Protein AF-A0A4U0VRL5-F1 (afdb_monomer)

Nearest PDB structures (foldseek):
  7ane-assembly1_Ap  TM=1.870E-01  e=1.472E+00  Leishmani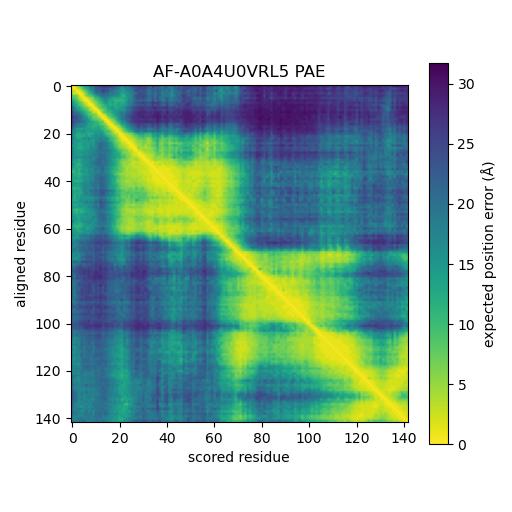a major
  6vjm-assembly1_B  TM=2.472E-01  e=7.284E+00  Homo sapiens

Secondary structure (DSSP, 8-state):
------------SS------PPP----SSGGGSPPHHHHHHHHT--TTTSPPEEETTTEEE------TTT----PPPPSSSPPPTT-GGGHHHHHHHHHH---HHHHHHHHHHHHHHH--EEEEEEEEE-TTS-EEEEEEE-

Organism: NCBI:txid329884

Foldseek 3Di:
DFAPFDQDDDPDPDDDDRDRDHDDQDAPDPVQDDDPVLVVQLQAQAPPPHDWDQRPRRGTGHHDPPCVPPDQDLDQDDPDDDDDPPPPVCVVVVVVSSVVRDPVVSVVVVVVVVVVVVKDWDFPDDWDQDPVRDTDTDTDID

Mean predicted aligned error: 15.64 Å

Structure (mmCIF, N/CA/C/O backbone):
data_AF-A0A4U0VRL5-F1
#
_entry.id   AF-A0A4U0VRL5-F1
#
loop_
_atom_site.group_PDB
_atom_site.id
_atom_site.type_symbol
_atom_site.label_atom_id
_atom_site.label_alt_id
_atom_site.label_comp_id
_atom_site.label_asym_id
_atom_site.label_entity_id
_atom_site.label_seq_id
_atom_site.pdbx_PDB_ins_code
_atom_site.Cartn_x
_atom_site.Cartn_y
_atom_site.Cartn_z
_atom_site.occupancy
_atom_site.B_iso_or_equiv
_atom_site.auth_seq_id
_atom_site.auth_comp_id
_atom_site.auth_asym_id
_atom_site.auth_atom_id
_atom_site.pdbx_PDB_model_num
ATOM 1 N N . MET A 1 1 ? -3.059 -5.326 -6.714 1.00 31.64 1 MET A N 1
ATOM 2 C CA . MET A 1 1 ? -1.958 -4.883 -7.601 1.00 31.64 1 MET A CA 1
ATOM 3 C C . MET A 1 1 ? -0.950 -6.023 -7.577 1.00 31.64 1 MET A C 1
ATOM 5 O O . MET A 1 1 ? -0.416 -6.271 -6.508 1.00 31.64 1 MET A O 1
ATOM 9 N N . ALA A 1 2 ? -0.830 -6.815 -8.650 1.00 28.00 2 ALA A N 1
ATOM 10 C CA . ALA A 1 2 ? 0.029 -8.007 -8.652 1.00 28.00 2 ALA A CA 1
ATOM 11 C C . ALA A 1 2 ? 1.508 -7.614 -8.628 1.00 28.00 2 ALA A C 1
ATOM 13 O O . ALA A 1 2 ? 1.923 -6.719 -9.365 1.00 28.00 2 ALA A O 1
ATOM 14 N N . ASN A 1 3 ? 2.282 -8.289 -7.786 1.00 41.19 3 ASN A N 1
ATOM 15 C CA . ASN A 1 3 ? 3.714 -8.090 -7.649 1.00 41.19 3 ASN A CA 1
ATOM 16 C C . ASN A 1 3 ? 4.480 -9.232 -8.328 1.00 41.19 3 ASN A C 1
ATOM 18 O O . ASN A 1 3 ? 4.130 -10.401 -8.181 1.00 41.19 3 ASN A O 1
ATOM 22 N N . TYR A 1 4 ? 5.543 -8.875 -9.043 1.00 35.38 4 TYR A N 1
ATOM 23 C CA . TYR A 1 4 ? 6.435 -9.769 -9.784 1.00 35.38 4 TYR A CA 1
ATOM 24 C C . TYR A 1 4 ? 7.767 -9.981 -9.036 1.00 35.38 4 TYR A C 1
ATOM 26 O O . TYR A 1 4 ? 8.827 -10.107 -9.647 1.00 35.38 4 TYR A O 1
ATOM 34 N N . ASN A 1 5 ? 7.749 -9.990 -7.700 1.00 40.47 5 ASN A N 1
ATOM 35 C CA . ASN A 1 5 ? 8.963 -10.130 -6.898 1.00 40.47 5 ASN A CA 1
ATOM 36 C C . ASN A 1 5 ? 9.436 -11.589 -6.837 1.00 40.47 5 ASN A C 1
ATOM 38 O O . ASN A 1 5 ? 9.060 -12.355 -5.952 1.00 40.47 5 ASN A O 1
ATOM 42 N N . GLY A 1 6 ? 10.320 -11.960 -7.764 1.00 36.22 6 GLY A N 1
ATOM 43 C CA . GLY A 1 6 ? 11.215 -13.099 -7.580 1.00 36.22 6 GLY A CA 1
ATOM 44 C C . GLY A 1 6 ? 12.271 -12.771 -6.521 1.00 36.22 6 GLY A C 1
ATOM 45 O O . GLY A 1 6 ? 12.970 -11.764 -6.628 1.00 36.22 6 GLY A O 1
ATOM 46 N N . THR A 1 7 ? 12.397 -13.608 -5.493 1.00 34.91 7 THR A N 1
ATOM 47 C CA . THR A 1 7 ? 13.474 -13.514 -4.500 1.00 34.91 7 THR A CA 1
ATOM 48 C C . THR A 1 7 ? 14.751 -14.081 -5.118 1.00 34.91 7 THR A C 1
ATOM 50 O O . THR A 1 7 ? 14.839 -15.277 -5.377 1.00 34.91 7 THR A O 1
ATOM 53 N N . THR A 1 8 ? 15.753 -13.239 -5.374 1.00 38.28 8 THR A N 1
ATOM 54 C CA . THR A 1 8 ? 17.119 -13.693 -5.674 1.00 38.28 8 THR A CA 1
ATOM 55 C C . THR A 1 8 ? 18.035 -13.259 -4.542 1.00 38.28 8 THR A C 1
ATOM 57 O O . THR A 1 8 ? 18.150 -12.076 -4.230 1.00 38.28 8 THR A O 1
ATOM 60 N N . THR A 1 9 ? 18.682 -14.232 -3.909 1.00 32.00 9 THR A N 1
ATOM 61 C CA . THR A 1 9 ? 19.753 -14.016 -2.940 1.00 32.00 9 THR A CA 1
ATOM 62 C C . THR A 1 9 ? 20.989 -13.511 -3.676 1.00 32.00 9 THR A C 1
ATOM 64 O O . THR A 1 9 ? 21.687 -14.270 -4.346 1.00 32.00 9 THR A O 1
ATOM 67 N N . LEU A 1 10 ? 21.283 -12.218 -3.543 1.00 39.72 10 LEU A N 1
ATOM 68 C CA . LEU A 1 10 ? 22.599 -11.693 -3.889 1.00 39.72 10 LEU A CA 1
ATOM 69 C C . LEU A 1 10 ? 23.602 -12.213 -2.854 1.00 39.72 10 LEU A C 1
ATOM 71 O O . LEU A 1 10 ? 23.437 -12.020 -1.649 1.00 39.72 10 LEU A O 1
ATOM 75 N N . LYS A 1 11 ? 24.634 -12.915 -3.325 1.00 32.81 11 LYS A N 1
ATOM 76 C CA . LYS A 1 11 ? 25.762 -13.333 -2.495 1.00 32.81 11 LYS A CA 1
ATOM 77 C C . LYS A 1 11 ? 26.599 -12.084 -2.190 1.00 32.81 11 LYS A C 1
ATOM 79 O O . LYS A 1 11 ? 27.326 -11.610 -3.057 1.00 32.81 11 LYS A O 1
ATOM 84 N N . SER A 1 12 ? 26.440 -11.524 -0.993 1.00 39.44 12 SER A N 1
ATOM 85 C CA . SER A 1 12 ? 27.208 -10.360 -0.537 1.00 39.44 12 SER A CA 1
ATOM 86 C C . SER A 1 12 ? 28.545 -10.786 0.065 1.00 39.44 12 SER A C 1
ATOM 88 O O . SER A 1 12 ? 28.567 -11.424 1.114 1.00 39.44 12 SER A O 1
ATOM 90 N N . ASP A 1 13 ? 29.649 -10.323 -0.523 1.00 37.16 13 ASP A N 1
ATOM 91 C CA . ASP A 1 13 ? 30.975 -10.303 0.119 1.00 37.16 13 ASP A CA 1
ATOM 92 C C . ASP A 1 13 ? 31.141 -9.115 1.095 1.00 37.16 13 ASP A C 1
ATOM 94 O O . ASP A 1 13 ? 32.240 -8.797 1.539 1.00 37.16 13 ASP A O 1
ATOM 98 N N . CYS A 1 14 ? 30.053 -8.444 1.480 1.00 33.12 14 CYS A N 1
ATOM 99 C CA . CYS A 1 14 ? 30.074 -7.435 2.533 1.00 33.12 14 CYS A CA 1
ATOM 100 C C . CYS A 1 14 ? 28.701 -7.379 3.212 1.00 33.12 14 CYS A C 1
ATOM 102 O O . CYS A 1 14 ? 27.745 -6.960 2.574 1.00 33.12 14 CYS A O 1
ATOM 104 N N . GLY A 1 15 ? 28.620 -7.848 4.467 1.00 33.38 15 GLY A N 1
ATOM 105 C CA . GLY A 1 15 ? 27.516 -7.643 5.421 1.00 33.38 15 GLY A CA 1
ATOM 106 C C . GLY A 1 15 ? 26.098 -7.961 4.925 1.00 33.38 15 GLY A C 1
ATOM 107 O O . GLY A 1 15 ? 25.538 -7.247 4.104 1.00 33.38 15 GLY A O 1
ATOM 108 N N . ALA A 1 16 ? 25.473 -9.000 5.480 1.00 36.03 16 ALA A N 1
ATOM 109 C CA . ALA A 1 16 ? 24.115 -9.432 5.146 1.00 36.03 16 ALA A CA 1
ATOM 110 C C . ALA A 1 16 ? 23.050 -8.319 5.301 1.00 36.03 16 ALA A C 1
ATOM 112 O O . ALA A 1 16 ? 22.454 -8.148 6.360 1.00 36.03 16 ALA A O 1
ATOM 113 N N . LEU A 1 17 ? 22.780 -7.598 4.214 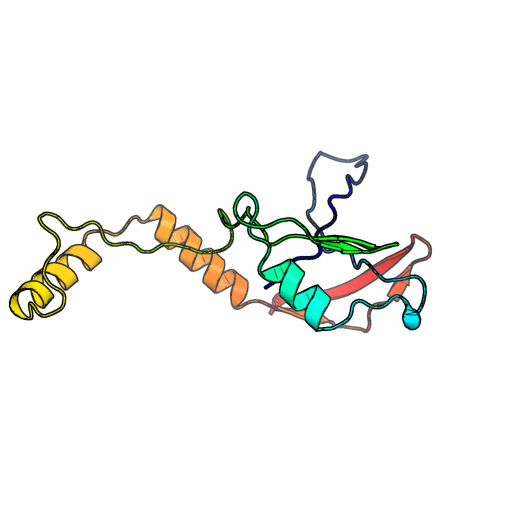1.00 35.25 17 LEU A N 1
ATOM 114 C CA . LEU A 1 17 ? 21.558 -6.835 3.980 1.00 35.25 17 LEU A CA 1
ATOM 115 C C . LEU A 1 17 ? 20.915 -7.404 2.714 1.00 35.25 17 LEU A C 1
ATOM 117 O O . LEU A 1 17 ? 21.339 -7.118 1.596 1.00 35.25 17 LEU A O 1
ATOM 121 N N . THR A 1 18 ? 19.909 -8.259 2.886 1.00 37.00 18 THR A N 1
ATOM 122 C CA . THR A 1 18 ? 19.050 -8.742 1.798 1.00 37.00 18 THR A CA 1
ATOM 123 C C . THR A 1 18 ? 18.246 -7.569 1.246 1.00 37.00 18 THR A C 1
ATOM 125 O O . THR A 1 18 ? 17.255 -7.151 1.841 1.00 37.00 18 THR A O 1
ATOM 128 N N . TYR A 1 19 ? 18.681 -7.014 0.117 1.00 37.97 19 TYR A N 1
ATOM 129 C CA . TYR A 1 19 ? 17.920 -6.005 -0.612 1.00 37.97 19 TYR A CA 1
ATOM 130 C C . TYR A 1 19 ? 16.829 -6.694 -1.439 1.00 37.97 19 TYR A C 1
ATOM 132 O O . TYR A 1 19 ? 17.124 -7.461 -2.356 1.00 37.97 19 TYR A O 1
ATOM 140 N N . VAL A 1 20 ? 15.564 -6.442 -1.103 1.00 43.53 20 VAL A N 1
ATOM 141 C CA . VAL A 1 20 ? 14.407 -6.910 -1.879 1.00 43.53 20 VAL A CA 1
ATOM 142 C C . VAL A 1 20 ? 14.226 -5.953 -3.058 1.00 43.53 20 VAL A C 1
ATOM 144 O O . VAL A 1 20 ? 13.692 -4.859 -2.902 1.00 43.53 20 VAL A O 1
ATOM 147 N N . GLY A 1 21 ? 14.744 -6.335 -4.225 1.00 44.06 21 GLY A N 1
ATOM 148 C CA . GLY A 1 21 ? 14.599 -5.580 -5.471 1.00 44.06 21 GLY A CA 1
ATOM 149 C C . GLY A 1 21 ? 13.440 -6.081 -6.337 1.00 44.06 21 GLY A C 1
ATOM 150 O O . GLY A 1 21 ? 12.976 -7.210 -6.182 1.00 44.06 21 GLY A O 1
ATOM 151 N N . TYR A 1 22 ? 13.005 -5.252 -7.286 1.00 43.72 22 TYR A N 1
ATOM 152 C CA . TYR A 1 22 ? 12.075 -5.672 -8.335 1.00 43.72 22 TYR A CA 1
ATOM 153 C C . TYR A 1 22 ? 12.826 -6.472 -9.405 1.00 43.72 22 TYR A C 1
ATOM 155 O O . TYR A 1 22 ? 13.800 -5.980 -9.977 1.00 43.72 22 TYR A O 1
ATOM 163 N N . THR A 1 23 ? 12.352 -7.682 -9.707 1.00 46.94 23 THR A N 1
ATOM 164 C CA . THR A 1 23 ? 12.878 -8.501 -10.808 1.00 46.94 23 THR A CA 1
ATOM 165 C C . THR A 1 23 ? 11.914 -8.416 -11.987 1.00 46.94 23 THR A C 1
ATOM 167 O O . THR A 1 23 ? 10.761 -8.824 -11.884 1.00 46.94 23 THR A O 1
ATOM 170 N N . SER A 1 24 ? 12.371 -7.882 -13.122 1.00 55.72 24 SER A N 1
ATOM 171 C CA . SER A 1 24 ? 11.575 -7.883 -14.353 1.00 55.72 24 SER A CA 1
ATOM 172 C C . SER A 1 24 ? 11.581 -9.287 -14.956 1.00 55.72 24 SER A C 1
ATOM 174 O O . SER A 1 24 ? 12.569 -9.707 -15.559 1.00 55.72 24 SER A O 1
ATOM 176 N N . VAL A 1 25 ? 10.490 -10.031 -14.768 1.00 61.75 25 VAL A N 1
ATOM 177 C CA . VAL A 1 25 ? 10.284 -11.325 -15.428 1.00 61.75 25 VAL A CA 1
ATOM 178 C C . VAL A 1 25 ? 9.771 -11.050 -16.836 1.00 61.75 25 VAL A C 1
ATOM 180 O O . VAL A 1 25 ? 8.599 -10.723 -17.026 1.00 61.75 25 VAL A O 1
ATOM 183 N N . ARG A 1 26 ? 10.662 -11.142 -17.826 1.00 65.06 26 ARG A N 1
ATOM 184 C CA . ARG A 1 26 ? 10.325 -10.905 -19.231 1.00 65.06 26 ARG A CA 1
ATOM 185 C C . ARG A 1 26 ? 10.259 -12.229 -20.001 1.00 65.06 26 ARG A C 1
ATOM 187 O O . ARG A 1 26 ? 11.206 -13.007 -19.907 1.00 65.06 26 ARG A O 1
ATOM 194 N N . PRO A 1 27 ? 9.189 -12.484 -20.776 1.00 67.75 27 PRO A N 1
ATOM 195 C CA . PRO A 1 27 ? 9.155 -13.624 -21.683 1.00 67.75 27 PRO A CA 1
ATOM 196 C C . PRO A 1 27 ? 10.232 -13.510 -22.771 1.00 67.75 27 PRO A C 1
ATOM 198 O O . PRO A 1 27 ? 10.571 -12.407 -23.200 1.00 67.75 27 PRO A O 1
ATOM 201 N N . GLU A 1 28 ? 10.714 -14.651 -23.272 1.00 70.38 28 GLU A N 1
ATOM 202 C CA . GLU A 1 28 ? 11.741 -14.707 -24.328 1.00 70.38 28 GLU A CA 1
ATOM 203 C C . GLU A 1 28 ? 11.274 -14.142 -25.685 1.00 70.38 28 GLU A C 1
ATOM 205 O O . GLU A 1 28 ? 12.097 -13.829 -26.544 1.00 70.38 28 GLU A O 1
ATOM 210 N N . GLY A 1 29 ? 9.964 -13.962 -25.885 1.00 72.31 29 GLY A N 1
ATOM 211 C CA . GLY A 1 29 ? 9.408 -13.394 -27.111 1.00 72.31 29 GLY A CA 1
ATOM 212 C C . GLY A 1 29 ? 8.001 -12.807 -26.938 1.00 72.31 29 GLY A C 1
ATOM 213 O O . GLY A 1 29 ? 7.313 -13.129 -25.969 1.00 72.31 29 GLY A O 1
ATOM 214 N N . PRO A 1 30 ? 7.543 -11.970 -27.889 1.00 70.56 30 PRO A N 1
ATOM 215 C CA . PRO A 1 30 ? 6.257 -11.263 -27.814 1.00 70.56 30 PRO A CA 1
ATOM 216 C C . PRO A 1 30 ? 5.041 -12.201 -27.836 1.00 70.56 30 PRO A C 1
ATOM 218 O O . PRO A 1 30 ? 3.986 -11.873 -27.310 1.00 70.56 30 PRO A O 1
ATOM 221 N N . THR A 1 31 ? 5.179 -13.398 -28.409 1.00 73.56 31 THR A N 1
ATOM 222 C CA . THR A 1 31 ? 4.135 -14.439 -28.401 1.00 73.56 31 THR A CA 1
ATOM 223 C C . THR A 1 31 ? 4.002 -15.150 -27.057 1.00 73.56 31 THR A C 1
ATOM 225 O O . THR A 1 31 ? 3.037 -15.875 -26.841 1.00 73.56 31 THR A O 1
ATOM 228 N N . SER A 1 32 ? 4.986 -14.970 -26.180 1.00 72.56 32 SER A N 1
ATOM 229 C CA . SER A 1 32 ? 5.033 -15.564 -24.847 1.00 72.56 32 SER A CA 1
ATOM 230 C C . SER A 1 32 ? 4.596 -14.562 -23.774 1.00 72.56 32 SER A C 1
ATOM 232 O O . SER A 1 32 ? 4.699 -14.855 -22.584 1.00 72.56 32 SER A O 1
ATOM 234 N N . GLU A 1 33 ? 4.124 -13.374 -24.172 1.00 78.31 33 GLU A N 1
ATOM 235 C CA . GLU A 1 33 ? 3.553 -12.401 -23.247 1.00 78.31 33 GLU A CA 1
ATOM 236 C C . GLU A 1 33 ? 2.240 -12.916 -22.638 1.00 78.31 33 GLU A C 1
ATOM 238 O O . GLU A 1 33 ? 1.414 -13.519 -23.333 1.00 78.31 33 GLU A O 1
ATOM 243 N N . PRO A 1 34 ? 2.020 -12.685 -21.332 1.00 79.25 34 PRO A N 1
ATOM 244 C CA . PRO A 1 34 ? 0.779 -13.068 -20.686 1.00 79.25 34 PRO A CA 1
ATOM 245 C C . PRO A 1 34 ? -0.391 -12.259 -21.249 1.00 79.25 34 PRO A C 1
ATOM 247 O O . PRO A 1 34 ? -0.347 -11.035 -21.369 1.00 79.25 34 PRO A O 1
ATOM 250 N N . LEU A 1 35 ? -1.487 -12.952 -21.535 1.00 85.31 35 LEU A N 1
ATOM 251 C CA . LEU A 1 35 ? -2.744 -12.335 -21.933 1.00 85.31 35 LEU A 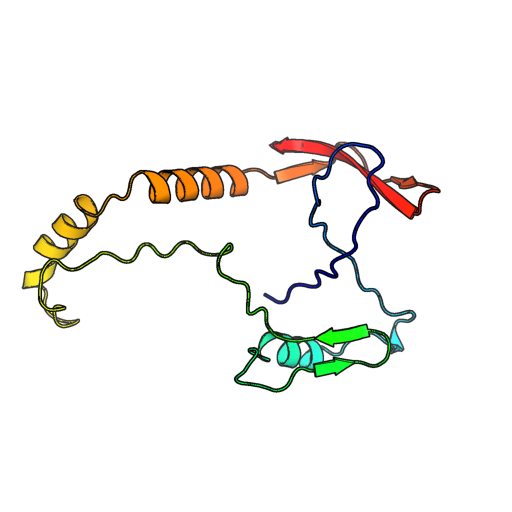CA 1
ATOM 252 C C . LEU A 1 35 ? -3.354 -11.565 -20.752 1.00 85.31 35 LEU A C 1
ATOM 254 O O . LEU A 1 35 ? -3.217 -11.953 -19.591 1.00 85.31 35 LEU A O 1
ATOM 258 N N . VAL A 1 36 ? -4.122 -10.513 -21.041 1.00 83.38 36 VAL A N 1
ATOM 259 C CA . VAL A 1 36 ? -4.755 -9.660 -20.012 1.00 83.38 36 VAL A CA 1
ATOM 260 C C . VAL A 1 36 ? -5.595 -10.471 -19.018 1.00 83.38 36 VAL A C 1
ATOM 262 O O . VAL A 1 36 ? -5.543 -10.235 -17.812 1.00 83.38 36 VAL A O 1
ATOM 265 N N . TRP A 1 37 ? -6.334 -11.476 -19.493 1.00 82.12 37 TRP A N 1
ATOM 266 C CA . TRP A 1 37 ? -7.139 -12.328 -18.614 1.00 82.12 37 TRP A CA 1
ATOM 267 C C . TRP A 1 37 ? -6.282 -13.221 -17.703 1.00 82.12 37 TRP A C 1
ATOM 269 O O . TRP A 1 37 ? -6.701 -13.531 -16.589 1.00 82.12 37 TRP A O 1
ATOM 279 N N . GLN A 1 38 ? -5.081 -13.614 -18.142 1.00 87.06 38 GLN A N 1
ATOM 280 C CA . GLN A 1 38 ? -4.140 -14.395 -17.334 1.00 87.06 38 GLN A CA 1
ATOM 281 C C . GLN A 1 38 ? -3.607 -13.541 -16.186 1.00 87.06 38 GLN A C 1
ATOM 283 O O . GLN A 1 38 ? -3.610 -13.987 -15.040 1.00 87.06 38 GLN A O 1
ATOM 288 N N . ALA A 1 39 ? -3.249 -12.288 -16.474 1.00 83.69 39 ALA A N 1
ATOM 289 C CA . ALA A 1 39 ? -2.879 -11.321 -15.446 1.00 83.69 39 ALA A CA 1
ATOM 290 C C . ALA A 1 39 ? -4.032 -11.088 -14.453 1.00 83.69 39 ALA A C 1
ATOM 292 O O . ALA A 1 39 ? -3.832 -11.176 -13.242 1.00 83.69 39 ALA A O 1
ATOM 293 N N . GLY A 1 40 ? -5.258 -10.891 -14.953 1.00 83.44 40 GLY A N 1
ATOM 294 C CA . GLY A 1 40 ? -6.453 -10.760 -14.115 1.00 83.44 40 GLY A CA 1
ATOM 295 C C . GLY A 1 40 ? -6.659 -11.966 -13.193 1.00 83.44 40 GLY A C 1
ATOM 296 O O . GLY A 1 40 ? -6.775 -11.804 -11.979 1.00 83.44 40 GLY A O 1
ATOM 297 N N . ARG A 1 41 ? -6.603 -13.189 -13.734 1.00 83.88 41 ARG A N 1
ATOM 298 C CA . ARG A 1 41 ? -6.746 -14.425 -12.947 1.00 83.88 41 ARG A CA 1
ATOM 299 C C . ARG A 1 41 ? -5.657 -14.565 -11.884 1.00 83.88 41 ARG A C 1
ATOM 301 O O . ARG A 1 41 ? -5.970 -14.963 -10.767 1.00 83.88 41 ARG A O 1
ATOM 308 N N . ALA A 1 42 ? -4.407 -14.244 -12.213 1.00 83.69 42 ALA A N 1
ATOM 309 C CA . ALA A 1 42 ? -3.307 -14.287 -11.255 1.00 83.69 42 ALA A CA 1
ATOM 310 C C . ALA A 1 42 ? -3.541 -13.328 -10.075 1.00 83.69 42 ALA A C 1
ATOM 312 O O . ALA A 1 42 ? -3.357 -13.733 -8.934 1.00 83.69 42 ALA A O 1
ATOM 313 N N . THR A 1 43 ? -4.033 -12.107 -10.326 1.00 79.19 43 THR A N 1
ATOM 314 C CA . THR A 1 43 ? -4.293 -11.104 -9.270 1.00 79.19 43 THR A CA 1
ATOM 315 C C . THR A 1 43 ? -5.424 -11.471 -8.313 1.00 79.19 43 THR A C 1
ATOM 317 O O . THR A 1 43 ? -5.498 -10.919 -7.226 1.00 79.19 43 THR A O 1
ATOM 320 N N . SER A 1 44 ? -6.333 -12.358 -8.718 1.00 83.44 44 SER A N 1
ATOM 321 C CA . SER A 1 44 ? -7.448 -12.813 -7.877 1.00 83.44 44 SER A CA 1
ATOM 322 C C . SER A 1 44 ? -7.194 -14.185 -7.256 1.00 83.44 44 SER A C 1
ATOM 324 O O . SER A 1 44 ? -8.040 -14.688 -6.519 1.00 83.44 44 SER A O 1
ATOM 326 N N . ALA A 1 45 ? -6.056 -14.820 -7.552 1.00 83.81 45 ALA A N 1
ATOM 327 C CA . ALA A 1 45 ? -5.724 -16.147 -7.056 1.00 83.81 45 ALA A CA 1
ATOM 328 C C . ALA A 1 45 ? -5.214 -16.089 -5.604 1.00 83.81 45 ALA A C 1
ATOM 330 O O . ALA A 1 45 ? -4.053 -16.392 -5.339 1.00 83.81 45 ALA A O 1
ATOM 331 N N . ALA A 1 46 ? -6.085 -15.678 -4.676 1.00 79.25 46 ALA A N 1
ATOM 332 C CA . ALA A 1 46 ? -5.810 -15.602 -3.243 1.00 79.25 46 ALA A CA 1
ATOM 333 C C . ALA A 1 46 ? -5.328 -16.963 -2.699 1.00 79.25 46 ALA A C 1
ATOM 335 O O . ALA A 1 46 ? -6.071 -17.954 -2.783 1.00 79.25 46 ALA A O 1
ATOM 336 N N . PRO A 1 47 ? -4.113 -17.044 -2.122 1.00 74.50 47 PRO A N 1
ATOM 337 C CA . PRO A 1 47 ? -3.555 -18.308 -1.661 1.00 74.50 47 PRO A CA 1
ATOM 338 C C . PRO A 1 47 ? -4.400 -18.935 -0.549 1.00 74.50 47 PRO A C 1
ATOM 340 O O . PRO A 1 47 ? -4.664 -18.317 0.481 1.00 74.50 47 PRO A O 1
ATOM 343 N N . GLY A 1 48 ? -4.807 -20.188 -0.756 1.00 76.69 48 GLY A N 1
ATOM 344 C CA . GLY A 1 48 ? -5.697 -20.926 0.149 1.00 76.69 48 GLY A CA 1
ATOM 345 C C . GLY A 1 48 ? -7.184 -20.828 -0.202 1.00 76.69 48 GLY A C 1
ATOM 346 O O . GLY A 1 48 ? -7.957 -21.641 0.294 1.00 76.69 48 GLY A O 1
ATOM 347 N N . LEU A 1 49 ? -7.576 -19.903 -1.086 1.00 82.12 49 LEU A N 1
ATOM 348 C CA . LEU A 1 49 ? -8.952 -19.775 -1.579 1.00 82.12 49 LEU A CA 1
ATOM 349 C C . LEU A 1 49 ? -9.076 -20.187 -3.053 1.00 82.12 49 LEU A C 1
ATOM 351 O O . LEU A 1 49 ? -10.035 -20.856 -3.430 1.00 82.12 49 LEU A O 1
ATOM 355 N N . PHE A 1 50 ? -8.088 -19.835 -3.881 1.00 83.81 50 PHE A N 1
ATOM 356 C CA . PHE A 1 50 ? -8.088 -20.106 -5.318 1.00 83.81 50 PHE A CA 1
ATOM 357 C C . PHE A 1 50 ? -6.769 -20.723 -5.787 1.00 83.81 50 PHE A C 1
ATOM 359 O O . PHE A 1 50 ? -5.705 -20.490 -5.216 1.00 83.81 50 PHE A O 1
ATOM 366 N N . THR A 1 51 ? -6.835 -21.519 -6.856 1.00 86.12 51 THR A N 1
ATOM 367 C CA . THR A 1 51 ? -5.662 -22.192 -7.422 1.00 86.12 51 THR A CA 1
ATOM 368 C C . THR A 1 51 ? -4.750 -21.203 -8.164 1.00 86.12 51 THR A C 1
ATOM 370 O O . THR A 1 51 ? -5.236 -20.513 -9.073 1.00 86.12 51 THR A O 1
ATOM 373 N N . PRO A 1 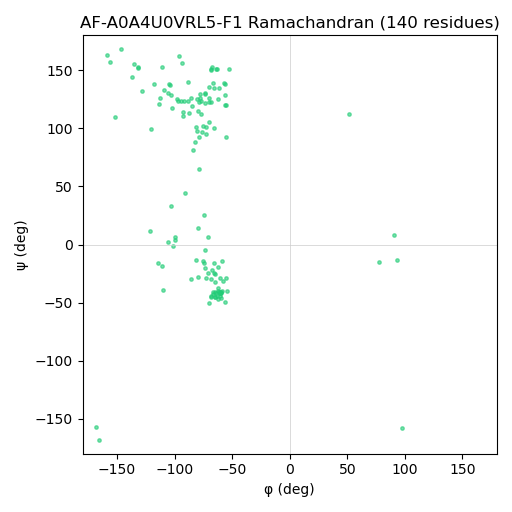52 ? -3.434 -21.195 -7.874 1.00 84.44 52 PRO A N 1
ATOM 374 C CA . PRO A 1 52 ? -2.448 -20.404 -8.608 1.00 84.44 52 PRO A CA 1
ATOM 375 C C . PRO A 1 52 ? -2.498 -20.638 -10.124 1.00 84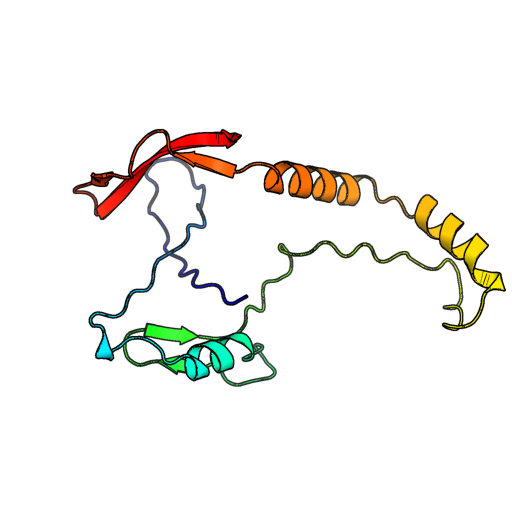.44 52 PRO A C 1
ATOM 377 O O . PRO A 1 52 ? -2.884 -21.710 -10.598 1.00 84.44 52 PRO A O 1
ATOM 380 N N . LEU A 1 53 ? -2.129 -19.625 -10.905 1.00 85.38 53 LEU A N 1
ATOM 381 C CA . LEU A 1 53 ? -2.026 -19.709 -12.358 1.00 85.38 53 LEU A CA 1
ATOM 382 C C . LEU A 1 53 ? -0.606 -20.103 -12.770 1.00 85.38 53 LEU A C 1
ATOM 384 O O . LEU A 1 53 ? 0.341 -19.395 -12.458 1.00 85.38 53 LEU A O 1
ATOM 388 N N . VAL A 1 54 ? -0.461 -21.188 -13.527 1.00 85.19 54 VAL A N 1
ATOM 389 C CA . VAL A 1 54 ? 0.830 -21.599 -14.096 1.00 85.19 54 VAL A CA 1
ATOM 390 C C . VAL A 1 54 ? 0.924 -21.118 -15.542 1.00 85.19 54 VAL A C 1
ATOM 392 O O . VAL A 1 54 ? 0.049 -21.429 -16.352 1.00 85.19 54 VAL A O 1
ATOM 395 N N . LEU A 1 55 ? 1.983 -20.375 -15.867 1.00 81.94 55 LEU A N 1
ATOM 396 C CA . LEU A 1 55 ? 2.303 -19.928 -17.220 1.00 81.94 55 LEU A CA 1
ATOM 397 C C . LEU A 1 55 ? 3.589 -20.612 -17.716 1.00 81.94 55 LEU A C 1
ATOM 399 O O . LEU A 1 55 ? 4.628 -20.513 -17.051 1.00 81.94 55 LEU A O 1
ATOM 403 N N . PRO A 1 56 ? 3.562 -21.283 -18.883 1.00 76.06 56 PRO A N 1
ATOM 404 C CA . PRO A 1 56 ? 4.762 -21.865 -19.477 1.00 76.06 56 PRO A CA 1
ATOM 405 C C . PRO A 1 56 ? 5.854 -20.808 -19.679 1.00 76.06 56 PRO A C 1
ATOM 407 O O . PRO A 1 56 ? 5.593 -19.746 -20.235 1.00 76.06 56 PRO A O 1
ATOM 410 N N . GLY A 1 57 ? 7.071 -21.083 -19.207 1.00 72.75 57 GLY A N 1
ATOM 411 C CA . GLY A 1 57 ? 8.225 -20.186 -19.355 1.00 72.75 57 GLY A CA 1
ATOM 412 C C . GLY A 1 57 ? 8.273 -18.985 -18.400 1.00 72.75 57 GLY A C 1
ATOM 413 O O . GLY A 1 57 ? 9.337 -18.398 -18.252 1.00 72.75 57 GLY A O 1
ATOM 414 N N . LEU A 1 58 ? 7.174 -18.641 -17.715 1.00 71.19 58 LEU A N 1
ATOM 415 C CA . LEU A 1 58 ? 7.139 -17.541 -16.736 1.00 71.19 58 LEU A CA 1
ATOM 416 C C . LEU A 1 58 ? 6.972 -18.014 -15.283 1.00 71.19 58 LEU A C 1
ATOM 418 O O . LEU A 1 58 ? 7.282 -17.265 -14.361 1.00 71.19 58 LEU A O 1
ATOM 422 N N . GLY A 1 59 ? 6.506 -19.248 -15.069 1.00 78.19 59 GLY A N 1
ATOM 423 C CA . GLY A 1 59 ? 6.346 -19.841 -13.740 1.00 78.19 59 GLY A CA 1
ATOM 424 C C . GLY A 1 59 ? 4.922 -19.742 -13.190 1.00 78.19 59 GLY A C 1
ATOM 425 O O . GLY A 1 59 ? 3.949 -19.649 -13.941 1.00 78.19 59 GLY A O 1
ATOM 426 N N . THR A 1 60 ? 4.793 -19.824 -11.866 1.00 80.94 60 THR A N 1
ATOM 427 C CA . THR A 1 60 ? 3.503 -19.851 -11.162 1.00 80.94 60 THR A CA 1
ATOM 428 C C . THR A 1 60 ? 3.210 -18.498 -10.524 1.00 80.94 60 THR A C 1
ATOM 430 O O . THR A 1 60 ? 4.021 -17.981 -9.762 1.00 80.94 60 THR A O 1
ATOM 433 N N . PHE A 1 61 ? 2.023 -17.963 -10.792 1.00 80.31 61 PHE A N 1
ATOM 434 C CA . PHE A 1 61 ? 1.548 -16.665 -10.330 1.00 80.31 61 PHE A CA 1
ATOM 435 C C . PHE A 1 61 ? 0.310 -16.827 -9.453 1.00 80.31 61 PHE A C 1
ATOM 437 O O . PHE A 1 61 ? -0.598 -17.599 -9.763 1.00 80.31 61 PHE A O 1
ATOM 444 N N . GLN A 1 62 ? 0.252 -16.071 -8.366 1.00 81.88 62 GLN A N 1
ATOM 445 C CA . GLN A 1 62 ? -0.890 -16.017 -7.460 1.00 81.88 62 GLN A CA 1
ATOM 446 C C . GLN A 1 62 ? -1.019 -14.612 -6.877 1.00 81.88 62 GLN A C 1
ATOM 448 O O . GLN A 1 62 ? -0.103 -13.799 -7.024 1.00 81.88 62 GLN A O 1
ATOM 453 N N . ASP A 1 63 ? -2.143 -14.337 -6.223 1.00 78.12 63 ASP A N 1
ATOM 454 C CA . ASP A 1 63 ? -2.302 -13.096 -5.479 1.00 78.12 63 ASP A CA 1
ATOM 455 C C . ASP A 1 63 ? -1.372 -13.115 -4.262 1.00 78.12 63 ASP A C 1
ATOM 457 O O . ASP A 1 63 ? -1.029 -14.169 -3.714 1.00 78.12 63 ASP A O 1
ATOM 461 N N . GLU A 1 64 ? -0.918 -11.943 -3.848 1.00 70.75 64 GLU A N 1
ATOM 462 C CA . GLU A 1 64 ? 0.005 -11.863 -2.731 1.00 70.75 64 GLU A CA 1
ATOM 463 C C . GLU A 1 64 ? -0.726 -12.053 -1.406 1.00 70.75 64 GLU A C 1
ATOM 465 O O . GLU A 1 64 ? -1.617 -11.290 -1.042 1.00 70.75 64 GLU A O 1
ATOM 470 N N . LYS A 1 65 ? -0.274 -13.046 -0.640 1.00 61.28 65 LYS A N 1
ATOM 471 C CA . LYS A 1 65 ? -0.706 -13.262 0.744 1.00 61.28 65 LYS A CA 1
ATOM 472 C C . LYS A 1 65 ? 0.001 -12.323 1.728 1.00 61.28 65 LYS A C 1
ATOM 474 O O . LYS A 1 65 ? -0.576 -11.962 2.751 1.00 61.28 65 LYS A O 1
ATOM 479 N N . ASP A 1 66 ? 1.222 -11.898 1.403 1.00 56.47 66 ASP A N 1
ATOM 480 C CA . ASP A 1 66 ? 2.034 -11.043 2.270 1.00 56.47 66 ASP A CA 1
ATOM 481 C C . ASP A 1 66 ? 1.654 -9.575 2.066 1.00 56.47 66 ASP A C 1
ATOM 483 O O . ASP A 1 66 ? 2.246 -8.807 1.299 1.00 56.47 66 ASP A O 1
ATOM 487 N N . ALA A 1 67 ? 0.573 -9.194 2.739 1.00 52.16 67 ALA A N 1
ATOM 488 C CA . ALA A 1 67 ? 0.127 -7.814 2.848 1.00 52.16 67 ALA A CA 1
ATOM 489 C C . ALA A 1 67 ? 0.403 -7.206 4.233 1.00 52.16 67 ALA A C 1
ATOM 491 O O . ALA A 1 67 ? 0.094 -6.032 4.439 1.00 52.16 67 ALA A O 1
ATOM 492 N N . GLU A 1 68 ? 1.033 -7.952 5.155 1.00 52.94 68 GLU A N 1
ATOM 493 C CA . GLU A 1 68 ? 1.319 -7.487 6.525 1.00 52.94 68 GLU A CA 1
ATOM 494 C C . GLU A 1 68 ? 2.181 -6.214 6.584 1.00 52.94 68 GLU A C 1
ATOM 496 O O . GLU A 1 68 ? 2.210 -5.539 7.609 1.00 52.94 68 GLU A O 1
ATOM 501 N N . HIS A 1 69 ? 2.815 -5.818 5.477 1.00 54.16 69 HIS A N 1
ATOM 502 C CA . HIS A 1 69 ? 3.655 -4.620 5.411 1.00 54.16 69 HIS A CA 1
ATOM 503 C C . HIS A 1 69 ? 3.214 -3.575 4.375 1.00 54.16 69 HIS A C 1
ATOM 505 O O . HIS A 1 69 ? 3.981 -2.662 4.082 1.00 54.16 69 HIS A O 1
ATOM 511 N N . ARG A 1 70 ? 2.008 -3.679 3.789 1.00 63.38 70 ARG A N 1
ATOM 512 C CA . ARG A 1 70 ? 1.575 -2.760 2.708 1.00 63.38 70 ARG A CA 1
ATOM 513 C C . ARG A 1 70 ? 0.408 -1.841 3.026 1.00 63.38 70 ARG A C 1
ATOM 515 O O . ARG A 1 70 ? 0.204 -0.876 2.295 1.00 63.38 70 ARG A O 1
ATOM 522 N N . TYR A 1 71 ? -0.351 -2.105 4.081 1.00 67.12 71 TYR A N 1
ATOM 523 C CA . TYR A 1 71 ? -1.413 -1.202 4.509 1.00 67.12 71 TYR A CA 1
ATOM 524 C C . TYR A 1 71 ? -1.416 -1.042 6.024 1.00 67.12 71 TYR A C 1
ATOM 526 O O . TYR A 1 71 ? -1.179 -1.988 6.772 1.00 67.12 71 TYR A O 1
ATOM 534 N N . PHE A 1 72 ? -1.741 0.165 6.474 1.00 74.62 72 PHE A N 1
ATOM 535 C CA . PHE A 1 72 ? -1.935 0.466 7.885 1.00 74.62 72 PHE A CA 1
ATOM 536 C C . PHE A 1 72 ? -3.428 0.414 8.210 1.00 74.62 72 PHE A C 1
ATOM 538 O O . PHE A 1 72 ? -4.226 1.109 7.582 1.00 74.62 72 PHE A O 1
ATOM 545 N N . ARG A 1 73 ? -3.825 -0.412 9.185 1.00 74.56 73 ARG A N 1
ATOM 546 C CA . ARG A 1 73 ? -5.205 -0.436 9.693 1.00 74.56 73 ARG A CA 1
ATOM 547 C C . ARG A 1 73 ? -5.328 0.500 10.885 1.00 74.56 73 ARG A C 1
ATOM 549 O O . ARG A 1 73 ? -4.816 0.208 11.959 1.00 74.56 73 ARG A O 1
ATOM 556 N N . LEU A 1 74 ? -6.051 1.596 10.692 1.00 77.94 74 LEU A N 1
ATOM 557 C CA . LEU A 1 74 ? -6.377 2.581 11.725 1.00 77.94 74 LEU A CA 1
ATOM 558 C C . LEU A 1 74 ? -7.706 2.249 12.416 1.00 77.94 74 LEU A C 1
ATOM 560 O O . LEU A 1 74 ? -8.564 3.112 12.588 1.00 77.94 74 LEU A O 1
ATOM 564 N N . ASN A 1 75 ? -7.914 0.977 12.755 1.00 77.75 75 ASN A N 1
ATOM 565 C CA . ASN A 1 75 ? -9.150 0.561 13.405 1.00 77.75 75 ASN A CA 1
ATOM 566 C C . ASN A 1 75 ? -9.207 1.156 14.817 1.00 77.75 75 ASN A C 1
ATOM 568 O O . ASN A 1 75 ? -8.323 0.903 15.635 1.00 77.75 75 ASN A O 1
ATOM 572 N N . VAL A 1 76 ? -10.259 1.921 15.101 1.00 75.50 76 VAL A N 1
ATOM 573 C CA . VAL A 1 76 ? -10.525 2.468 16.435 1.00 75.50 76 VAL A CA 1
ATOM 574 C C . VAL A 1 76 ? -11.120 1.359 17.292 1.00 75.50 76 VAL A C 1
ATOM 576 O O . VAL A 1 76 ? -12.055 0.679 16.872 1.00 75.50 76 VAL A O 1
ATOM 579 N N . GLN A 1 7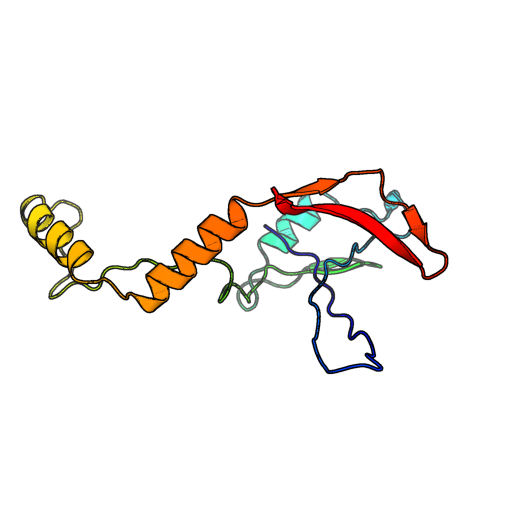7 ? -10.569 1.153 18.486 1.00 71.12 77 GLN A N 1
ATOM 580 C CA . GLN A 1 77 ? -11.165 0.228 19.444 1.00 71.12 77 GLN A CA 1
ATOM 581 C C . GLN A 1 77 ? -12.340 0.916 20.132 1.00 71.12 77 GLN A C 1
ATOM 583 O O . GLN A 1 77 ? -12.170 1.965 20.749 1.00 71.12 77 GLN A O 1
ATOM 588 N N . PHE A 1 78 ? -13.527 0.323 20.035 1.00 71.88 78 PHE A N 1
ATOM 589 C CA . PHE A 1 78 ? -14.701 0.822 20.739 1.00 71.88 78 PHE A CA 1
ATOM 590 C C . PHE A 1 78 ? -14.582 0.496 22.230 1.00 71.88 78 PHE A C 1
ATOM 592 O O . PHE A 1 78 ? -14.352 -0.654 22.602 1.00 71.88 78 PHE A O 1
ATOM 599 N N . GLY A 1 79 ? -14.796 1.482 23.105 1.00 69.38 79 GLY A N 1
ATOM 600 C CA . GLY A 1 79 ? -14.799 1.264 24.560 1.00 69.38 79 GLY A CA 1
ATOM 601 C C . GLY A 1 79 ? -16.013 0.477 25.092 1.00 69.38 79 GLY A C 1
ATOM 602 O O . GLY A 1 79 ? -16.205 0.398 26.302 1.00 69.38 79 GLY A O 1
ATOM 603 N N . GLY A 1 80 ? -16.878 -0.052 24.217 1.00 75.88 80 GLY A N 1
ATOM 604 C CA . GLY A 1 80 ? -18.126 -0.739 24.564 1.00 75.88 80 GLY A CA 1
ATOM 605 C C . GLY A 1 80 ? -18.751 -1.471 23.369 1.00 75.88 80 GLY A C 1
ATOM 606 O O . GLY A 1 80 ? -18.051 -1.806 22.418 1.00 75.88 80 GLY A O 1
ATOM 607 N N . GLN A 1 81 ? -20.066 -1.726 23.416 1.00 79.31 81 GLN A N 1
ATOM 608 C CA . GLN A 1 81 ? -20.795 -2.366 22.312 1.00 79.31 81 GLN A CA 1
ATOM 609 C C . GLN A 1 81 ? -20.715 -1.514 21.038 1.00 79.31 81 GLN A C 1
ATOM 611 O O . GLN A 1 81 ? -20.923 -0.301 21.095 1.00 79.31 81 GLN A O 1
ATOM 616 N N . GLU A 1 82 ? -20.438 -2.166 19.907 1.00 82.31 82 GLU A N 1
ATOM 617 C CA . GLU A 1 82 ? -20.421 -1.531 18.590 1.00 82.31 82 GLU A CA 1
ATOM 618 C C . GLU A 1 82 ? -21.777 -0.851 18.321 1.00 82.31 82 GLU A C 1
ATOM 620 O O . GLU A 1 82 ? -22.818 -1.522 18.371 1.00 82.31 82 GLU A O 1
ATOM 625 N N . PRO A 1 83 ? -21.796 0.478 18.105 1.00 86.75 83 PRO A N 1
ATOM 626 C CA . PRO A 1 83 ? -23.028 1.200 17.837 1.00 86.75 83 PRO A CA 1
ATOM 627 C C . PRO A 1 83 ? -23.603 0.780 16.485 1.00 86.75 83 PRO A C 1
ATOM 629 O O . PRO A 1 83 ? -22.885 0.370 15.572 1.00 86.75 83 PRO A O 1
ATOM 632 N N . ARG A 1 84 ? -24.924 0.897 16.338 1.00 88.06 84 ARG A N 1
ATOM 633 C CA . ARG A 1 84 ? -25.557 0.662 15.039 1.00 88.06 84 ARG A CA 1
ATOM 634 C C . ARG A 1 84 ? -25.087 1.705 14.026 1.00 88.06 84 ARG A C 1
ATOM 636 O O . ARG A 1 84 ? -24.834 2.851 14.385 1.00 88.06 84 ARG A O 1
ATOM 643 N N . LEU A 1 85 ? -25.064 1.317 12.750 1.00 85.12 85 LEU A N 1
ATOM 644 C CA . LEU A 1 85 ? -24.637 2.186 11.648 1.00 85.12 85 LEU A CA 1
ATOM 645 C C . LEU A 1 85 ? -25.423 3.512 11.579 1.00 85.12 85 LEU A C 1
ATOM 647 O O . LEU A 1 85 ? -24.891 4.512 11.111 1.00 85.12 85 LEU A O 1
ATOM 651 N N . ASP A 1 86 ? -26.678 3.515 12.037 1.00 90.94 86 ASP A N 1
ATOM 652 C CA . ASP A 1 86 ? -27.603 4.651 12.013 1.00 90.94 86 ASP A CA 1
ATOM 653 C C . ASP A 1 86 ? -27.714 5.422 13.345 1.00 90.94 86 ASP A C 1
ATOM 655 O O . ASP A 1 86 ? -28.513 6.355 13.446 1.00 90.94 86 ASP A O 1
ATOM 659 N N . ASP A 1 87 ? -26.933 5.071 14.371 1.00 88.38 87 ASP A N 1
ATOM 660 C CA . ASP A 1 87 ? -27.003 5.728 15.680 1.00 88.38 87 ASP A CA 1
ATOM 661 C C . ASP A 1 87 ? -26.208 7.045 15.715 1.00 88.38 87 ASP A C 1
ATOM 663 O O . ASP A 1 87 ? -25.039 7.103 16.104 1.00 88.38 87 ASP A O 1
ATOM 667 N N . ILE A 1 88 ? -26.873 8.138 15.332 1.00 90.56 88 ILE A N 1
ATOM 668 C CA . ILE A 1 88 ? -26.308 9.498 15.345 1.00 90.56 88 ILE A CA 1
ATOM 669 C C . ILE A 1 88 ? -25.892 9.921 16.768 1.00 90.56 88 ILE A C 1
ATOM 671 O O . ILE A 1 88 ? -24.945 10.690 16.931 1.00 90.56 88 ILE A O 1
ATOM 675 N N . GLY A 1 89 ? -26.548 9.395 17.810 1.00 89.75 89 GLY A N 1
ATOM 676 C CA . GLY A 1 89 ? -26.231 9.718 19.204 1.00 89.75 89 GLY A CA 1
ATOM 677 C C . GLY A 1 89 ? -24.848 9.228 19.638 1.00 89.75 89 GLY A C 1
ATOM 678 O O . GLY A 1 89 ? -24.230 9.818 20.525 1.00 89.75 89 GLY A O 1
ATOM 679 N N . ALA A 1 90 ? -24.323 8.195 18.979 1.00 87.75 90 ALA A N 1
ATOM 680 C CA . ALA A 1 90 ? -22.999 7.653 19.252 1.00 87.75 90 ALA A CA 1
ATOM 681 C C . ALA A 1 90 ? -21.856 8.450 18.591 1.00 87.75 90 ALA A C 1
ATOM 683 O O . ALA A 1 90 ? -20.699 8.258 18.969 1.00 87.75 90 ALA A O 1
ATOM 684 N N . MET A 1 91 ? -22.142 9.354 17.640 1.00 87.62 91 MET A N 1
ATOM 685 C CA . MET A 1 91 ? -21.109 10.044 16.847 1.00 87.62 91 MET A CA 1
ATOM 686 C C . MET A 1 91 ? -20.122 10.855 17.695 1.00 87.62 91 MET A C 1
ATOM 688 O O . MET A 1 91 ? -18.918 10.821 17.435 1.00 87.62 91 MET A O 1
ATOM 692 N N . GLU A 1 92 ? -20.607 11.545 18.730 1.00 88.81 92 GLU A N 1
ATOM 693 C CA . GLU A 1 92 ? -19.759 12.346 19.625 1.00 88.81 92 GLU A CA 1
ATOM 694 C C . GLU A 1 92 ? -18.759 11.455 20.379 1.00 88.81 92 GLU A C 1
ATOM 696 O O . GLU A 1 92 ? -17.563 11.741 20.441 1.00 88.81 92 GLU A O 1
ATOM 701 N N . LYS A 1 93 ? -19.237 10.314 20.888 1.00 86.50 93 LYS A N 1
ATOM 702 C CA . LYS A 1 93 ? -18.411 9.338 21.604 1.00 86.50 93 LYS A CA 1
ATOM 703 C C . LYS A 1 93 ? -17.383 8.686 20.679 1.00 86.50 93 LYS A C 1
ATOM 705 O O . LYS A 1 93 ? -16.224 8.564 21.054 1.00 86.50 93 LYS A O 1
ATOM 710 N N . LEU A 1 94 ? -17.778 8.326 19.458 1.00 85.00 94 LEU A N 1
ATOM 711 C CA . LEU A 1 94 ? -16.867 7.771 18.455 1.00 85.00 94 LEU A CA 1
ATOM 712 C C . LEU A 1 94 ? -15.727 8.743 18.120 1.00 85.00 94 LEU A C 1
ATOM 714 O O . LEU A 1 94 ? -14.573 8.332 18.040 1.00 85.00 94 LEU A O 1
ATOM 718 N N . SER A 1 95 ? -16.032 10.036 17.978 1.00 85.06 95 SER A N 1
ATOM 719 C CA . SER A 1 95 ? -15.019 11.080 17.776 1.00 85.06 95 SER A CA 1
ATOM 720 C C . SER A 1 95 ? -14.041 11.170 18.957 1.00 85.06 95 SER A C 1
ATOM 722 O O . SER A 1 95 ? -12.829 11.301 18.765 1.00 85.06 95 SER A O 1
ATOM 724 N N . GLN A 1 96 ? -14.541 11.054 20.190 1.00 83.81 96 GLN A N 1
ATOM 725 C CA . GLN A 1 96 ? -13.696 11.014 21.387 1.00 83.81 96 GLN A CA 1
ATOM 726 C C . GLN A 1 96 ? -12.806 9.762 21.413 1.00 83.81 96 GLN A C 1
ATOM 728 O O . GLN A 1 96 ? -11.600 9.890 21.629 1.00 83.81 96 GLN A O 1
ATOM 733 N N . ASP A 1 97 ? -13.358 8.586 21.108 1.00 82.06 97 ASP A N 1
ATOM 734 C CA . ASP A 1 97 ? -12.620 7.318 21.069 1.00 82.06 97 ASP A CA 1
ATOM 735 C C . ASP A 1 97 ? -11.479 7.360 20.033 1.00 82.06 97 ASP A C 1
ATOM 737 O O . ASP A 1 97 ? -10.361 6.953 20.343 1.00 82.06 97 ASP A O 1
ATOM 741 N N . VAL A 1 98 ? -11.700 7.951 18.848 1.00 81.50 98 VAL A N 1
ATOM 742 C CA . VAL A 1 98 ? -10.651 8.156 17.821 1.00 81.50 98 VAL A CA 1
ATOM 743 C C . VAL A 1 98 ? -9.500 9.016 18.355 1.00 81.50 98 VAL A C 1
ATOM 745 O O . VAL A 1 98 ? -8.325 8.762 18.083 1.00 81.50 98 VAL A O 1
ATOM 748 N N . ASN A 1 99 ? -9.826 10.066 19.110 1.00 77.94 99 ASN A N 1
ATOM 749 C CA . ASN A 1 99 ? -8.829 10.985 19.651 1.00 77.94 99 ASN A CA 1
A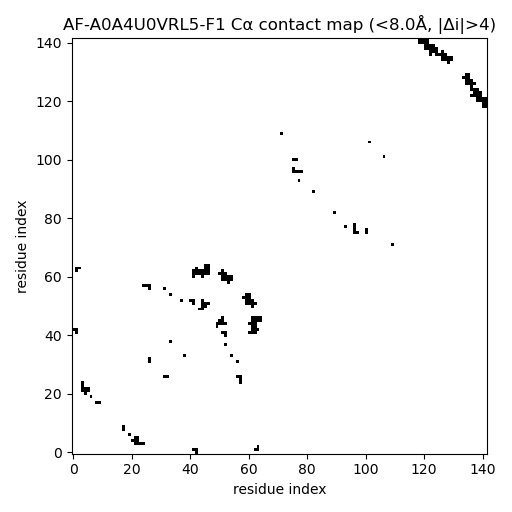TOM 750 C C . ASN A 1 99 ? -8.015 10.370 20.796 1.00 77.94 99 ASN A C 1
ATOM 752 O O . ASN A 1 99 ? -6.856 10.754 20.980 1.00 77.94 99 ASN A O 1
ATOM 756 N N . LEU A 1 100 ? -8.607 9.427 21.536 1.00 73.62 100 LEU A N 1
ATOM 757 C CA . LEU A 1 100 ? -7.978 8.698 22.636 1.00 73.62 100 LEU A CA 1
ATOM 758 C C . LEU A 1 100 ? -7.192 7.470 22.160 1.00 73.62 100 LEU A C 1
ATOM 760 O O . LEU A 1 100 ? -6.178 7.131 22.765 1.00 73.62 100 LEU A O 1
ATOM 764 N N . SER A 1 101 ? -7.593 6.830 21.057 1.00 68.88 101 SER A N 1
ATOM 765 C CA . SER A 1 101 ? -6.974 5.606 20.525 1.00 68.88 101 SER A CA 1
ATOM 766 C C . SER A 1 101 ? -5.621 5.829 19.831 1.00 68.88 101 SER A C 1
ATOM 768 O O . SER A 1 101 ? -5.234 5.058 18.950 1.00 68.88 101 SER A O 1
ATOM 770 N N . LYS A 1 102 ? -4.886 6.889 20.181 1.00 66.88 102 LYS A N 1
ATOM 771 C CA . LYS A 1 102 ? -3.596 7.215 19.565 1.00 66.88 102 LYS A CA 1
ATOM 772 C C . LYS A 1 102 ? -2.528 6.231 20.030 1.00 66.88 102 LYS A C 1
ATOM 774 O O . LYS A 1 102 ? -1.898 6.410 21.066 1.00 66.88 102 LYS A O 1
ATOM 779 N N . ASN A 1 103 ? -2.298 5.194 19.231 1.00 69.25 103 ASN A N 1
ATOM 780 C CA . ASN A 1 103 ? -1.055 4.443 19.299 1.00 69.25 103 ASN A CA 1
ATOM 781 C C . ASN A 1 103 ? 0.046 5.271 18.618 1.00 69.25 103 ASN A C 1
ATOM 783 O O . ASN A 1 103 ? 0.169 5.269 17.390 1.00 69.25 103 ASN A O 1
ATOM 787 N N . ASP A 1 104 ? 0.822 6.006 19.415 1.00 71.19 104 ASP A N 1
ATOM 788 C CA . ASP A 1 104 ? 1.857 6.921 18.918 1.00 71.19 104 ASP A CA 1
ATOM 789 C C . ASP A 1 104 ? 2.912 6.221 18.053 1.00 71.19 104 ASP A C 1
ATOM 791 O O . ASP A 1 104 ? 3.421 6.816 17.099 1.00 71.19 104 ASP A O 1
ATOM 795 N N . GLN A 1 105 ? 3.204 4.946 18.319 1.00 76.81 105 GLN A N 1
ATOM 796 C CA . GLN A 1 105 ? 4.178 4.187 17.540 1.00 76.81 105 GLN A CA 1
ATOM 797 C C . GLN A 1 105 ? 3.652 3.878 16.131 1.00 76.81 105 GLN A C 1
ATOM 799 O O . GLN A 1 105 ? 4.308 4.217 15.146 1.00 76.81 105 GLN A O 1
ATOM 804 N N . GLN A 1 106 ? 2.432 3.340 16.016 1.00 76.69 106 GLN A N 1
ATOM 805 C CA . GLN A 1 106 ? 1.805 3.075 14.711 1.00 76.69 106 GLN A CA 1
ATOM 806 C C . GLN A 1 106 ? 1.582 4.364 13.913 1.00 76.69 106 GLN A C 1
ATOM 808 O O . GLN A 1 106 ? 1.822 4.405 12.708 1.00 76.69 106 GLN A O 1
ATOM 813 N N . LEU A 1 107 ? 1.170 5.449 14.576 1.00 81.75 107 LEU A N 1
ATOM 814 C CA . LEU A 1 107 ? 1.018 6.749 13.923 1.00 81.75 107 LEU A CA 1
ATOM 815 C C . LEU A 1 107 ? 2.355 7.311 13.431 1.00 81.75 107 LEU A C 1
ATOM 817 O O . LEU A 1 107 ? 2.381 7.996 12.410 1.00 81.75 107 LEU A O 1
ATOM 821 N N . THR A 1 108 ? 3.459 7.036 14.125 1.00 84.62 108 THR A N 1
ATOM 822 C CA . THR A 1 108 ? 4.799 7.444 13.682 1.00 84.62 108 THR A CA 1
ATOM 823 C C . THR A 1 108 ? 5.220 6.682 12.431 1.00 84.62 108 THR A C 1
ATOM 825 O O . THR A 1 108 ? 5.657 7.305 11.466 1.00 84.62 108 THR A O 1
ATOM 828 N N . GLU A 1 109 ? 5.012 5.366 12.394 1.00 83.38 109 GLU A N 1
ATOM 829 C CA . GLU A 1 109 ? 5.280 4.545 11.207 1.00 83.38 109 GLU A CA 1
ATOM 830 C C . GLU A 1 109 ? 4.437 4.989 10.003 1.00 83.38 109 GLU A C 1
ATOM 832 O O . GLU A 1 109 ? 4.968 5.141 8.904 1.00 83.38 109 GLU A O 1
ATOM 837 N N . ILE A 1 110 ? 3.153 5.302 10.214 1.00 85.56 110 ILE A N 1
ATOM 838 C CA . ILE A 1 110 ? 2.264 5.836 9.169 1.00 85.56 110 ILE A CA 1
ATOM 839 C C . ILE A 1 110 ? 2.762 7.183 8.650 1.00 85.56 110 ILE A C 1
ATOM 841 O O . ILE A 1 110 ? 2.815 7.392 7.439 1.00 85.56 110 ILE A O 1
ATOM 845 N N . LYS A 1 111 ? 3.136 8.106 9.544 1.00 86.94 111 LYS A N 1
ATOM 846 C CA . LYS A 1 111 ? 3.680 9.416 9.154 1.00 86.94 111 LYS A CA 1
ATOM 847 C C . LYS A 1 111 ? 4.956 9.257 8.338 1.00 86.94 111 LYS A C 1
ATOM 849 O O . LYS A 1 111 ? 5.100 9.924 7.320 1.00 86.94 111 LYS A O 1
ATOM 854 N N . LEU A 1 112 ? 5.858 8.374 8.765 1.00 86.50 112 LEU A N 1
ATOM 855 C CA . LEU A 1 112 ? 7.095 8.089 8.045 1.00 86.50 112 LEU A CA 1
ATOM 856 C C . LEU A 1 112 ? 6.819 7.460 6.680 1.00 86.50 112 LEU A C 1
ATOM 858 O O . LEU A 1 112 ? 7.442 7.865 5.707 1.00 86.50 112 LEU A O 1
ATOM 862 N N . ALA A 1 113 ? 5.868 6.532 6.580 1.00 85.06 113 ALA A N 1
ATOM 863 C CA . ALA A 1 113 ? 5.490 5.924 5.310 1.00 85.06 113 ALA A CA 1
ATOM 864 C C . ALA A 1 113 ? 4.831 6.928 4.350 1.00 85.06 113 ALA A C 1
ATOM 866 O O . ALA A 1 113 ? 5.156 6.929 3.167 1.00 85.06 113 ALA A O 1
ATOM 867 N N . LEU A 1 114 ? 3.955 7.809 4.847 1.00 85.88 114 LEU A N 1
ATOM 868 C CA . LEU A 1 114 ? 3.355 8.897 4.062 1.00 85.88 114 LEU A CA 1
ATOM 869 C C . LEU A 1 114 ? 4.400 9.923 3.610 1.00 85.88 114 LEU A C 1
ATOM 871 O O . LEU A 1 114 ? 4.367 10.400 2.479 1.00 85.88 114 LEU A O 1
ATOM 875 N N . LEU A 1 115 ? 5.348 10.263 4.483 1.00 88.50 115 LEU A N 1
ATOM 876 C CA . LEU A 1 115 ? 6.462 11.133 4.125 1.00 88.50 115 LEU A CA 1
ATOM 877 C C . LEU A 1 115 ? 7.346 10.462 3.067 1.00 88.50 115 LEU A C 1
ATOM 879 O O . LEU A 1 115 ? 7.677 11.080 2.064 1.00 88.50 115 LEU A O 1
ATOM 883 N N . ALA A 1 116 ? 7.666 9.181 3.250 1.00 85.06 116 ALA A N 1
ATOM 884 C CA . ALA A 1 116 ? 8.446 8.403 2.298 1.00 85.06 116 ALA A CA 1
ATOM 885 C C . ALA A 1 116 ? 7.753 8.276 0.936 1.00 85.06 116 ALA A C 1
ATOM 887 O O . ALA A 1 116 ? 8.424 8.353 -0.086 1.00 85.06 116 ALA A O 1
ATOM 888 N N . SER A 1 117 ? 6.424 8.127 0.903 1.00 83.12 117 SER A N 1
ATOM 889 C CA . SER A 1 117 ? 5.654 8.082 -0.346 1.00 83.12 117 SER A CA 1
ATOM 890 C C . SER A 1 117 ? 5.490 9.444 -1.015 1.00 83.12 117 SER A C 1
ATOM 892 O O . SER A 1 117 ? 5.150 9.505 -2.195 1.00 83.12 117 SER A O 1
ATOM 894 N N . SER A 1 118 ? 5.740 10.528 -0.279 1.00 85.62 118 SER A N 1
ATOM 895 C CA . SER A 1 118 ? 5.838 11.869 -0.854 1.00 85.62 118 SER A CA 1
ATOM 896 C C . SER A 1 118 ? 7.137 12.045 -1.634 1.00 85.62 118 SER A C 1
ATOM 898 O O . SER A 1 118 ? 7.210 12.933 -2.480 1.00 85.62 118 SER A O 1
ATOM 900 N N . PHE A 1 119 ? 8.137 11.198 -1.363 1.00 83.88 119 PHE A N 1
ATOM 901 C CA . PHE A 1 119 ? 9.405 11.243 -2.057 1.00 83.88 119 PHE A CA 1
ATOM 902 C C . PHE A 1 119 ? 9.403 10.389 -3.323 1.00 83.88 119 PHE A C 1
ATOM 904 O O . PHE A 1 119 ? 8.930 9.250 -3.336 1.00 83.88 119 PHE A O 1
ATOM 911 N N . PHE A 1 120 ? 10.014 10.902 -4.383 1.00 83.19 120 PHE A N 1
ATOM 912 C CA . PHE A 1 120 ? 10.278 10.132 -5.593 1.00 83.19 120 PHE A CA 1
ATOM 913 C C . PHE A 1 120 ? 11.721 10.311 -6.049 1.00 83.19 120 PHE A C 1
ATOM 915 O O . PHE A 1 120 ? 12.379 11.316 -5.785 1.00 83.19 120 PHE A O 1
ATOM 922 N N . PHE A 1 121 ? 12.236 9.293 -6.733 1.00 83.81 121 PHE A N 1
ATOM 923 C CA . PHE A 1 121 ? 13.578 9.344 -7.291 1.00 83.81 121 PHE A CA 1
ATOM 924 C C . PHE A 1 121 ? 13.540 9.963 -8.689 1.00 83.81 121 PHE A C 1
ATOM 926 O O . PHE A 1 121 ? 13.006 9.370 -9.628 1.00 83.81 121 PHE A O 1
ATOM 933 N N . GLU A 1 122 ? 14.127 11.145 -8.835 1.00 87.62 122 GLU A N 1
ATOM 934 C CA . GLU A 1 122 ? 14.238 11.845 -10.110 1.00 87.62 122 GLU A CA 1
ATOM 935 C C . GLU A 1 122 ? 15.581 11.537 -10.774 1.00 87.62 122 GLU A C 1
ATOM 937 O O . GLU A 1 122 ? 16.652 11.762 -10.206 1.00 87.62 122 GLU A O 1
ATOM 942 N N . LEU A 1 123 ? 15.537 11.023 -12.004 1.00 90.44 123 LEU A N 1
ATOM 943 C CA . LEU A 1 123 ? 16.734 10.691 -12.769 1.00 90.44 123 LEU A CA 1
ATOM 944 C C . LEU A 1 123 ? 17.423 11.962 -13.279 1.00 90.44 123 LEU A C 1
ATOM 946 O O . LEU A 1 123 ? 16.873 12.701 -14.089 1.00 90.44 123 LEU A O 1
ATOM 950 N N . LYS A 1 124 ? 18.689 12.156 -12.898 1.00 91.06 124 LYS A N 1
ATOM 951 C CA . LYS A 1 124 ? 19.558 13.204 -13.465 1.00 91.06 124 LYS A CA 1
ATOM 952 C C . LYS A 1 124 ? 19.967 12.889 -14.902 1.00 91.06 124 LYS A C 1
ATOM 954 O O . LYS A 1 124 ? 20.357 13.781 -15.649 1.00 91.06 124 LYS A O 1
ATOM 959 N N . ARG A 1 125 ? 19.958 11.606 -15.270 1.00 87.00 125 ARG A N 1
ATOM 960 C CA . ARG A 1 125 ? 20.340 11.105 -16.593 1.00 87.00 125 ARG A CA 1
ATOM 961 C C . ARG A 1 125 ? 19.686 9.760 -16.885 1.00 87.00 125 ARG A C 1
ATOM 963 O O . ARG A 1 125 ? 19.336 9.029 -15.962 1.00 87.00 125 ARG A O 1
ATOM 970 N N . ALA A 1 126 ? 19.558 9.438 -18.173 1.00 88.88 126 ALA A N 1
ATOM 971 C CA . ALA A 1 126 ? 19.018 8.160 -18.624 1.00 88.88 126 ALA A CA 1
ATOM 972 C C . ALA A 1 126 ? 19.818 6.975 -18.031 1.00 88.88 126 ALA A C 1
ATOM 974 O O . ALA A 1 126 ? 21.055 7.050 -17.999 1.00 88.88 126 ALA A O 1
ATOM 975 N N . PRO A 1 127 ? 19.146 5.898 -17.576 1.00 91.56 127 PRO A N 1
ATOM 976 C CA . PRO A 1 127 ? 19.809 4.706 -17.054 1.00 91.56 127 PRO A CA 1
ATOM 977 C C . PRO A 1 127 ? 20.773 4.099 -18.075 1.00 91.56 127 PRO A C 1
ATOM 979 O O . PRO A 1 127 ? 20.452 4.009 -19.261 1.00 91.56 127 PRO A O 1
ATOM 982 N N . LYS A 1 128 ? 21.947 3.657 -17.617 1.00 87.75 128 LYS A N 1
ATOM 983 C CA . LYS A 1 128 ? 22.940 2.983 -18.465 1.00 87.75 128 LYS A CA 1
ATOM 984 C C . LYS A 1 128 ? 23.016 1.507 -18.116 1.00 87.75 128 LYS A C 1
ATOM 986 O O . LYS A 1 128 ? 23.104 1.171 -16.942 1.00 87.75 128 LYS A O 1
ATOM 991 N N . PHE A 1 129 ? 22.997 0.647 -19.127 1.00 86.12 129 PHE A N 1
ATOM 992 C CA . PHE A 1 129 ? 23.181 -0.787 -18.935 1.00 86.12 129 PHE A CA 1
ATOM 993 C C . PHE A 1 129 ? 24.671 -1.100 -18.790 1.00 86.12 129 PHE A C 1
ATOM 995 O O . PHE A 1 129 ? 25.467 -0.704 -19.643 1.00 86.12 129 PHE A O 1
ATOM 1002 N N . ASP A 1 130 ? 25.036 -1.760 -17.697 1.00 81.50 130 ASP A N 1
ATOM 1003 C CA . ASP A 1 130 ? 26.407 -2.159 -17.405 1.00 81.50 130 ASP A CA 1
ATOM 1004 C C . ASP A 1 130 ? 26.699 -3.588 -17.886 1.00 81.50 130 ASP A C 1
ATOM 1006 O O . ASP A 1 130 ? 25.802 -4.424 -17.999 1.00 81.50 130 ASP A O 1
ATOM 1010 N N . ALA A 1 131 ? 27.977 -3.889 -18.133 1.00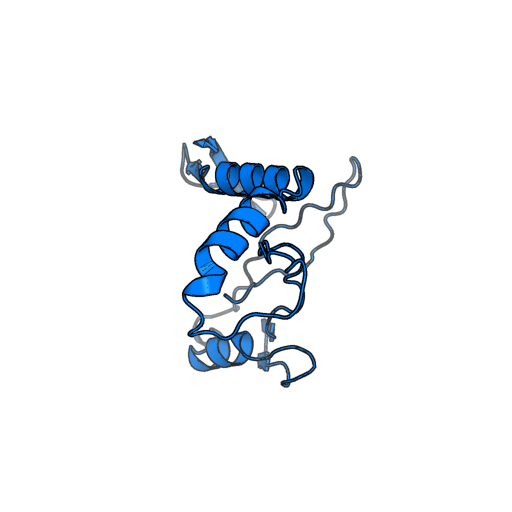 77.81 131 ALA A N 1
ATOM 1011 C CA . ALA A 1 131 ? 28.430 -5.213 -18.565 1.00 77.81 131 ALA A CA 1
ATOM 1012 C C . ALA A 1 131 ? 28.151 -6.318 -17.527 1.00 77.81 131 ALA A C 1
ATOM 1014 O O . ALA A 1 131 ? 28.106 -7.495 -17.880 1.00 77.81 131 ALA A O 1
ATOM 1015 N N . SER A 1 132 ? 27.925 -5.945 -16.262 1.00 76.44 132 SER A N 1
ATOM 1016 C CA . SER A 1 132 ? 27.483 -6.841 -15.187 1.00 76.44 132 SER A CA 1
ATOM 1017 C C . SER A 1 132 ? 26.007 -7.264 -15.276 1.00 76.44 132 SER A C 1
ATOM 1019 O O . SER A 1 132 ? 25.569 -8.098 -14.487 1.00 76.44 132 SER A O 1
ATOM 1021 N N . GLY A 1 133 ? 25.239 -6.723 -16.230 1.00 77.94 133 GLY A N 1
ATOM 1022 C CA . GLY A 1 133 ? 23.828 -7.061 -16.438 1.00 77.94 133 GLY A CA 1
ATOM 1023 C C . GLY A 1 133 ? 22.837 -6.188 -15.662 1.00 77.94 133 GLY A C 1
ATOM 1024 O O . GLY A 1 133 ? 21.642 -6.481 -15.659 1.00 77.94 133 GLY A O 1
ATOM 1025 N N . PHE A 1 134 ? 23.302 -5.112 -15.021 1.00 76.56 134 PHE A N 1
ATOM 1026 C CA . PHE A 1 134 ? 22.466 -4.205 -14.229 1.00 76.56 134 PHE A CA 1
ATOM 1027 C C . PHE A 1 134 ? 22.331 -2.824 -14.879 1.00 76.56 134 PHE A C 1
ATOM 1029 O O . PHE A 1 134 ? 23.222 -2.352 -15.584 1.00 76.56 134 PHE A O 1
ATOM 1036 N N . TYR A 1 135 ? 21.218 -2.138 -14.608 1.00 82.12 135 TYR A N 1
ATOM 1037 C CA . TYR A 1 135 ? 21.064 -0.725 -14.954 1.00 82.12 135 TYR A CA 1
ATOM 1038 C C . TYR A 1 135 ? 21.634 0.163 -13.845 1.00 82.12 135 TYR A C 1
ATOM 1040 O O . TYR A 1 135 ? 21.220 0.074 -12.691 1.00 82.12 135 TYR A O 1
ATOM 1048 N N . ILE A 1 136 ? 22.541 1.065 -14.212 1.00 82.69 136 ILE A N 1
ATOM 1049 C CA . ILE A 1 136 ? 23.058 2.112 -13.334 1.00 82.69 136 ILE A CA 1
ATOM 1050 C C . ILE A 1 136 ? 22.215 3.372 -13.534 1.00 82.69 136 ILE A C 1
ATOM 1052 O O . ILE A 1 136 ? 22.230 3.999 -14.600 1.00 82.69 136 ILE A O 1
ATOM 1056 N N . CYS A 1 137 ? 21.499 3.748 -12.478 1.00 85.62 137 CYS A N 1
ATOM 1057 C CA . CYS A 1 137 ? 20.683 4.954 -12.404 1.00 85.62 137 CYS A CA 1
ATOM 1058 C C . CYS A 1 137 ? 21.382 6.003 -11.535 1.00 85.62 137 CYS A C 1
ATOM 1060 O O . CYS A 1 137 ? 21.908 5.686 -10.471 1.00 85.62 137 CYS A O 1
ATOM 1062 N N . GLN A 1 138 ? 21.351 7.267 -11.957 1.00 86.38 138 GLN A N 1
ATOM 1063 C CA . GLN A 1 138 ? 21.800 8.380 -11.124 1.00 86.38 138 GLN A CA 1
ATOM 1064 C C . GLN A 1 138 ? 20.726 9.452 -11.066 1.00 86.38 138 GLN A C 1
ATOM 1066 O O . GLN A 1 138 ? 20.208 9.881 -12.096 1.00 86.38 138 GLN A O 1
ATOM 1071 N N . GLY A 1 139 ? 20.442 9.911 -9.856 1.00 90.81 139 GLY A N 1
ATOM 1072 C CA . GLY A 1 139 ? 19.325 10.791 -9.575 1.00 90.81 139 GLY A CA 1
ATOM 1073 C C . GLY A 1 139 ? 19.427 11.432 -8.202 1.00 90.81 139 GLY A C 1
ATOM 1074 O O . GLY A 1 139 ? 20.479 11.379 -7.560 1.00 90.81 139 GLY A O 1
ATOM 1075 N N . GLU A 1 140 ? 18.338 12.051 -7.779 1.00 91.56 140 GLU A N 1
ATOM 1076 C CA . GLU A 1 140 ? 18.137 12.579 -6.432 1.00 91.56 140 GLU A CA 1
ATOM 1077 C C . GLU A 1 140 ? 16.745 12.206 -5.920 1.00 91.56 140 GLU A C 1
ATOM 1079 O O . GLU A 1 140 ? 15.845 11.933 -6.709 1.00 91.56 140 GLU A O 1
ATOM 1084 N N . ILE A 1 141 ? 16.590 12.159 -4.599 1.00 88.88 141 ILE A N 1
ATOM 1085 C CA . ILE A 1 141 ? 15.291 11.977 -3.951 1.00 88.88 141 ILE A CA 1
ATOM 1086 C C . ILE A 1 141 ? 14.698 13.375 -3.760 1.00 88.88 141 ILE A C 1
ATOM 1088 O O . ILE A 1 141 ? 15.365 14.229 -3.169 1.00 88.88 141 ILE A O 1
ATOM 1092 N N . ARG A 1 142 ? 13.498 13.609 -4.289 1.00 76.69 142 ARG A N 1
ATOM 1093 C CA . ARG A 1 142 ? 12.727 14.848 -4.119 1.00 76.69 142 ARG A CA 1
ATOM 1094 C C . ARG A 1 142 ? 11.486 14.605 -3.312 1.00 76.69 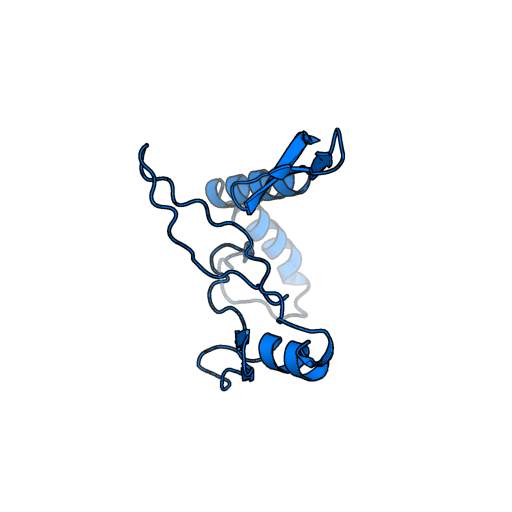142 ARG A C 1
ATOM 1096 O O . ARG A 1 142 ? 10.928 13.506 -3.505 1.00 76.69 142 ARG A O 1
#

pLDDT: mean 72.67, std 17.56, range [28.0, 91.56]

Radius of gyration: 22.41 Å; Cα contacts (8 Å, |Δi|>4): 117; chains: 1; bounding box: 59×37×53 Å

Solvent-accessible surface area (backbone atoms only — not comparable to full-atom values): 9460 Å² total; per-residue (Å²): 134,76,80,64,68,60,90,69,87,76,88,66,95,63,76,98,70,88,72,91,58,87,43,87,86,72,58,97,44,85,91,57,54,82,50,72,67,55,55,53,52,17,50,66,10,38,73,94,81,39,77,62,41,77,43,89,96,77,47,77,38,47,20,81,77,85,48,90,86,76,68,85,83,85,77,68,71,71,98,60,83,84,74,59,97,81,48,71,83,49,50,67,58,52,55,50,41,54,70,68,61,67,52,66,67,63,52,47,54,49,51,51,51,55,54,54,69,65,43,46,80,45,69,77,48,84,67,41,81,43,98,88,76,46,74,53,73,48,60,49,81,81

Sequence (142 aa):
MANYNGTTTLKSDCGALTYVGYTSVRPEGPTSEPLVWQAGRATSAAPGLFTPLVLPGLGTFQDEKDAEHRYFRLNVQFGGQEPRLDDIGAMEKLSQDVNLSKNDQQLTEIKLALLASSFFFELKRAPKFDASGFYICQGEIR